Protein AF-A0A7C9AK55-F1 (afdb_monomer)

InterPro domains:
  IPR000504 RNA recognition motif domain [PF00076] (2-51)
  IPR000504 RNA recognition motif domain [PF00076] (86-132)
  IPR000504 RNA recognition motif domain [PS50102] (1-62)
  IPR000504 RNA recognition motif domain [PS50102] (84-132)
  IPR012677 Nucleotide-binding alpha-beta plait domain superfamily [G3DSA:3.30.70.330] (1-58)
  IPR012677 Nucleotide-binding alpha-beta plait domain superfamily [G3DSA:3.30.70.330] (77-132)
  IPR035979 RNA-binding domain superfamily [SSF54928] (2-131)

pLDDT: mean 86.74, std 8.72, range [51.91, 95.81]

Structure (mmCIF, N/CA/C/O backbone):
data_AF-A0A7C9AK55-F1
#
_entry.id   AF-A0A7C9AK55-F1
#
loop_
_atom_site.group_PDB
_atom_site.id
_atom_site.type_symbol
_atom_sit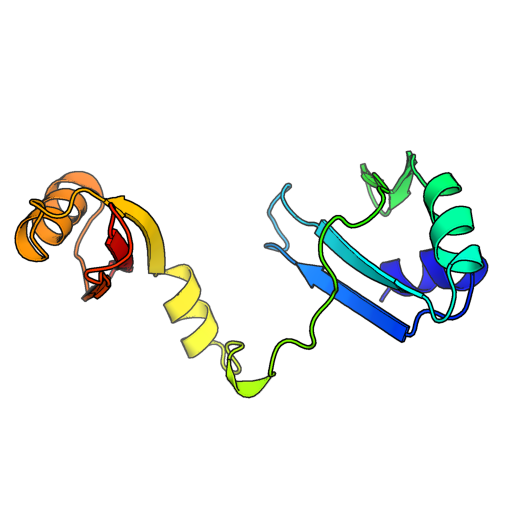e.label_atom_id
_atom_site.label_alt_id
_atom_site.label_comp_id
_atom_site.label_asym_id
_atom_site.label_entity_id
_atom_site.label_seq_id
_atom_site.pdbx_PDB_ins_code
_atom_site.Cartn_x
_atom_site.Cartn_y
_atom_site.Cartn_z
_atom_site.occupancy
_atom_site.B_iso_or_equiv
_atom_site.auth_seq_id
_atom_site.auth_comp_id
_atom_site.auth_asym_id
_atom_site.auth_atom_id
_atom_site.pdbx_PDB_model_num
ATOM 1 N N . GLU A 1 1 ? 17.417 -3.746 -1.098 1.00 51.91 1 GLU A N 1
ATOM 2 C CA . GLU A 1 1 ? 18.716 -3.656 -1.806 1.00 51.91 1 GLU A CA 1
ATOM 3 C C . GLU A 1 1 ? 18.816 -4.537 -3.056 1.00 51.91 1 GLU A C 1
ATOM 5 O O . GLU A 1 1 ? 19.185 -4.013 -4.095 1.00 51.91 1 GLU A O 1
ATOM 10 N N . ARG A 1 2 ? 18.412 -5.821 -3.041 1.00 68.19 2 ARG A N 1
ATOM 11 C CA . ARG A 1 2 ? 18.504 -6.682 -4.248 1.00 68.19 2 ARG A CA 1
ATOM 12 C C . ARG A 1 2 ? 17.637 -6.252 -5.441 1.00 68.19 2 ARG A C 1
ATOM 14 O O . ARG A 1 2 ? 18.016 -6.512 -6.573 1.00 68.19 2 ARG A O 1
ATOM 21 N N . LEU A 1 3 ? 16.491 -5.608 -5.200 1.00 78.88 3 LEU A N 1
ATOM 22 C CA . LEU A 1 3 ? 15.568 -5.239 -6.278 1.00 78.88 3 LEU A CA 1
ATOM 23 C C . LEU A 1 3 ? 16.138 -4.129 -7.175 1.00 78.88 3 LEU A C 1
ATOM 25 O O . LEU A 1 3 ? 16.209 -4.316 -8.378 1.00 78.88 3 LEU A O 1
ATOM 29 N N . ALA A 1 4 ? 16.609 -3.015 -6.606 1.00 79.94 4 ALA A N 1
ATOM 30 C CA . ALA A 1 4 ? 17.209 -1.931 -7.391 1.00 79.94 4 ALA A CA 1
ATOM 31 C C . ALA A 1 4 ? 18.428 -2.410 -8.202 1.00 79.94 4 ALA A C 1
ATOM 33 O O . ALA A 1 4 ? 18.587 -2.029 -9.357 1.00 79.94 4 ALA A O 1
ATOM 34 N N . ALA A 1 5 ? 19.237 -3.309 -7.629 1.00 84.38 5 ALA A N 1
ATOM 35 C CA . ALA A 1 5 ? 20.373 -3.921 -8.317 1.00 84.38 5 ALA A CA 1
ATOM 36 C C . ALA A 1 5 ? 19.966 -4.834 -9.489 1.00 84.38 5 ALA A C 1
ATOM 38 O O . ALA A 1 5 ? 20.712 -4.950 -10.453 1.00 84.38 5 ALA A O 1
ATOM 39 N N . LEU A 1 6 ? 18.791 -5.470 -9.433 1.00 87.12 6 LEU A N 1
ATOM 40 C CA . LEU A 1 6 ? 18.267 -6.245 -10.562 1.00 87.12 6 LEU A CA 1
ATOM 41 C C . LEU A 1 6 ? 17.934 -5.333 -11.756 1.00 87.12 6 LEU A C 1
ATOM 43 O O . LEU A 1 6 ? 18.145 -5.714 -12.902 1.00 87.12 6 LEU A O 1
ATOM 47 N N . PHE A 1 7 ? 17.428 -4.130 -11.481 1.00 90.50 7 PHE A N 1
ATOM 48 C CA . PHE A 1 7 ? 16.960 -3.186 -12.498 1.00 90.50 7 PHE A CA 1
ATOM 49 C C . PHE A 1 7 ? 18.033 -2.208 -12.993 1.00 90.50 7 PHE A C 1
ATOM 51 O O . PHE A 1 7 ? 17.869 -1.635 -14.067 1.00 90.50 7 PHE A O 1
ATOM 58 N N . SER A 1 8 ? 19.146 -2.043 -12.273 1.00 89.06 8 SER A N 1
ATOM 59 C CA . SER A 1 8 ? 20.225 -1.121 -12.661 1.00 89.06 8 SER A CA 1
ATOM 60 C C . SER A 1 8 ? 20.893 -1.480 -13.993 1.00 89.06 8 SER A C 1
ATOM 62 O O . SER A 1 8 ? 21.437 -0.602 -14.657 1.00 89.06 8 SER A O 1
ATOM 64 N N . GLY A 1 9 ? 20.821 -2.746 -14.419 1.00 90.19 9 GLY A N 1
ATOM 65 C CA . GLY A 1 9 ? 21.298 -3.184 -15.735 1.00 90.19 9 GLY A CA 1
ATOM 66 C C . GLY A 1 9 ? 20.430 -2.714 -16.908 1.00 90.19 9 GLY A C 1
ATOM 67 O O . GLY A 1 9 ? 20.885 -2.742 -18.047 1.00 90.19 9 GLY A O 1
ATOM 68 N N . CYS A 1 10 ? 19.195 -2.274 -16.651 1.00 93.25 10 CYS A N 1
ATOM 69 C CA . CYS A 1 10 ? 18.295 -1.753 -17.680 1.00 93.25 10 CYS A CA 1
ATOM 70 C C . CYS A 1 10 ? 18.500 -0.255 -17.935 1.00 93.25 10 CYS A C 1
ATOM 72 O O . CYS A 1 10 ? 18.207 0.215 -19.028 1.00 93.25 10 CYS A O 1
ATOM 74 N N . GLY A 1 11 ? 18.989 0.490 -16.941 1.00 93.00 11 GLY A N 1
ATOM 75 C CA . GLY A 1 11 ? 19.173 1.938 -17.004 1.00 93.00 11 GLY A CA 1
ATOM 76 C C . GLY A 1 11 ? 19.371 2.550 -15.617 1.00 93.00 11 GLY A C 1
ATOM 77 O O . GLY A 1 11 ? 19.335 1.852 -14.601 1.00 93.00 11 GLY A O 1
ATOM 78 N N . GLN A 1 12 ? 19.564 3.871 -15.561 1.00 92.31 12 GLN A N 1
ATOM 79 C CA . GLN A 1 12 ? 19.711 4.584 -14.292 1.00 92.31 12 GLN A CA 1
ATOM 80 C C . GLN A 1 12 ? 18.380 4.598 -13.527 1.00 92.31 12 GLN A C 1
ATOM 82 O O . GLN A 1 12 ? 17.417 5.236 -13.952 1.00 92.31 12 GLN A O 1
ATOM 87 N N . VAL A 1 13 ? 18.342 3.910 -12.385 1.00 91.12 13 VAL A N 1
ATOM 88 C CA . VAL A 1 13 ? 17.204 3.921 -11.456 1.00 91.12 13 VAL A CA 1
ATOM 89 C C . VAL A 1 13 ? 17.278 5.181 -10.591 1.00 91.12 13 VAL A C 1
ATOM 91 O O . VAL A 1 13 ? 18.292 5.404 -9.929 1.00 91.12 13 VAL A O 1
ATOM 94 N N . VAL A 1 14 ? 16.219 5.994 -10.598 1.00 88.94 14 VAL A N 1
ATOM 95 C CA . VAL A 1 14 ? 16.136 7.261 -9.846 1.00 88.94 14 VAL A CA 1
ATOM 96 C C . VAL A 1 14 ? 15.370 7.119 -8.529 1.00 88.94 14 VAL A C 1
ATOM 98 O O . VAL A 1 14 ? 15.769 7.721 -7.536 1.00 88.94 14 VAL A O 1
ATOM 101 N N . ASP A 1 15 ? 14.338 6.272 -8.484 1.00 86.38 15 ASP A N 1
ATOM 102 C CA . ASP A 1 15 ? 13.634 5.885 -7.254 1.00 86.38 15 ASP A CA 1
ATOM 103 C C . ASP A 1 15 ? 13.309 4.382 -7.296 1.00 86.38 15 ASP A C 1
ATOM 105 O O . ASP A 1 15 ? 13.028 3.803 -8.347 1.00 86.38 15 ASP A O 1
ATOM 109 N N . CYS A 1 16 ? 13.358 3.724 -6.141 1.00 87.31 16 CYS A N 1
ATOM 110 C CA . CYS A 1 16 ? 12.956 2.332 -5.983 1.00 87.31 16 CYS A CA 1
ATOM 111 C C . CYS A 1 16 ? 12.272 2.149 -4.628 1.00 87.31 16 CYS A C 1
ATOM 113 O O . CYS A 1 16 ? 12.924 2.020 -3.589 1.00 87.31 16 CYS A O 1
ATOM 115 N N . ARG A 1 17 ? 10.943 2.045 -4.644 1.00 85.12 17 ARG A N 1
ATOM 116 C CA . ARG A 1 17 ? 10.113 1.947 -3.443 1.00 85.12 17 ARG A CA 1
ATOM 117 C C . ARG A 1 17 ? 9.443 0.590 -3.346 1.00 85.12 17 ARG A C 1
ATOM 119 O O . ARG A 1 17 ? 8.628 0.235 -4.190 1.00 85.12 17 ARG A O 1
ATOM 126 N N . ILE A 1 18 ? 9.757 -0.151 -2.290 1.00 85.50 18 ILE A N 1
ATOM 127 C CA . ILE A 1 18 ? 9.079 -1.409 -1.966 1.00 85.50 18 ILE A CA 1
ATOM 128 C C . ILE A 1 18 ? 7.879 -1.090 -1.076 1.00 85.50 18 ILE A C 1
ATOM 130 O O . ILE A 1 18 ? 8.006 -0.392 -0.071 1.00 85.50 18 ILE A O 1
ATOM 134 N N . CYS A 1 19 ? 6.721 -1.614 -1.450 1.00 81.56 19 CYS A N 1
ATOM 135 C CA . CYS A 1 19 ? 5.456 -1.462 -0.753 1.00 81.56 19 CYS A CA 1
ATOM 136 C C . CYS A 1 19 ? 4.917 -2.832 -0.329 1.00 81.56 19 CYS A C 1
ATOM 138 O O . CYS A 1 19 ? 5.209 -3.862 -0.940 1.00 81.56 19 CYS A O 1
ATOM 140 N N . GLY A 1 20 ? 4.083 -2.828 0.705 1.00 77.88 20 GLY A N 1
ATOM 141 C CA . GLY A 1 20 ? 3.482 -4.041 1.246 1.00 77.88 20 GLY A CA 1
ATOM 142 C C . GLY A 1 20 ? 4.335 -4.727 2.316 1.00 77.88 20 GLY A C 1
ATOM 143 O O . GLY A 1 20 ? 5.545 -4.515 2.453 1.00 77.88 20 GLY A O 1
ATOM 144 N N . ASP A 1 21 ? 3.656 -5.547 3.107 1.00 74.56 21 ASP A N 1
ATOM 145 C CA . ASP A 1 21 ? 4.216 -6.229 4.268 1.00 74.56 21 ASP A CA 1
ATOM 146 C C . ASP A 1 21 ? 5.308 -7.263 3.873 1.00 74.56 21 ASP A C 1
ATOM 148 O O . ASP A 1 21 ? 5.210 -7.876 2.806 1.00 74.56 21 ASP A O 1
ATOM 152 N N . PRO A 1 22 ? 6.385 -7.450 4.669 1.00 72.44 22 PRO A N 1
ATOM 153 C CA . PRO A 1 22 ? 7.432 -8.453 4.412 1.00 72.44 22 PRO A CA 1
ATOM 154 C C . PRO A 1 22 ? 7.018 -9.908 4.379 1.00 72.44 22 PRO A C 1
ATOM 156 O O . PRO A 1 22 ? 7.675 -10.704 3.708 1.00 72.44 22 PRO A O 1
ATOM 159 N N . HIS A 1 23 ? 5.942 -10.232 5.065 1.00 73.00 23 HIS A N 1
ATOM 160 C CA . HIS A 1 23 ? 5.379 -11.562 5.179 1.00 73.00 23 HIS A CA 1
ATOM 161 C C . HIS A 1 23 ? 4.167 -11.743 4.255 1.00 73.00 23 HIS A C 1
ATOM 163 O O . HIS A 1 23 ? 3.680 -12.860 4.097 1.00 73.00 23 HIS A O 1
ATOM 169 N N . SER A 1 24 ? 3.697 -10.673 3.602 1.00 74.75 24 SER A N 1
ATOM 170 C CA . SER A 1 24 ? 2.584 -10.731 2.658 1.00 74.75 24 SER A CA 1
ATOM 171 C C . SER A 1 24 ? 3.035 -11.010 1.225 1.00 74.75 24 SER A C 1
ATOM 173 O O . SER A 1 24 ? 3.974 -10.414 0.698 1.00 74.75 24 SER A O 1
ATOM 175 N N . VAL A 1 25 ? 2.267 -11.859 0.542 1.00 71.69 25 VAL A N 1
ATOM 176 C CA . VAL A 1 25 ? 2.378 -12.104 -0.907 1.00 71.69 25 VAL A CA 1
ATOM 177 C C . VAL A 1 25 ? 1.973 -10.893 -1.754 1.00 71.69 25 VAL A C 1
ATOM 179 O O . VAL A 1 25 ? 2.262 -10.849 -2.945 1.00 71.69 25 VAL A O 1
ATOM 182 N N . LEU A 1 26 ? 1.329 -9.890 -1.149 1.00 76.12 26 LEU A N 1
ATOM 183 C CA . LEU A 1 26 ? 0.929 -8.641 -1.801 1.00 76.12 26 LEU A CA 1
ATOM 184 C C . LEU A 1 26 ? 2.054 -7.599 -1.811 1.00 76.12 26 LEU A C 1
ATOM 186 O O . LEU A 1 26 ? 1.789 -6.406 -1.937 1.00 76.12 26 LEU A O 1
ATOM 190 N N . ARG A 1 27 ? 3.311 -8.018 -1.654 1.00 85.31 27 ARG A N 1
ATOM 191 C CA . ARG A 1 27 ? 4.464 -7.133 -1.776 1.00 85.31 27 ARG A CA 1
ATOM 192 C C . ARG A 1 27 ? 4.663 -6.739 -3.238 1.00 85.31 27 ARG A C 1
ATOM 194 O O . ARG A 1 27 ? 4.761 -7.585 -4.122 1.00 85.31 27 ARG A O 1
ATOM 201 N N . PHE A 1 28 ? 4.761 -5.443 -3.486 1.00 87.88 28 PHE A N 1
ATOM 202 C CA . PHE A 1 28 ? 5.035 -4.888 -4.808 1.00 87.88 28 PHE A CA 1
ATOM 203 C C . PHE A 1 28 ? 6.079 -3.789 -4.692 1.00 87.88 28 PHE A C 1
ATOM 205 O O . PHE A 1 28 ? 6.454 -3.373 -3.597 1.00 87.88 28 PHE A O 1
ATOM 212 N N . ALA A 1 29 ? 6.586 -3.331 -5.825 1.00 89.25 29 ALA A N 1
ATOM 213 C CA . ALA A 1 2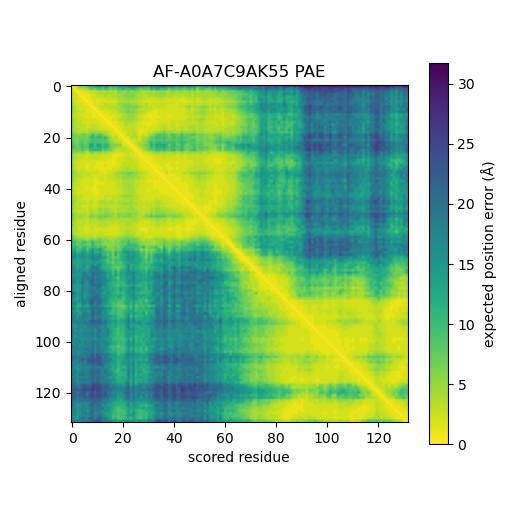9 ? 7.534 -2.243 -5.840 1.00 89.25 29 ALA A CA 1
ATOM 214 C C . ALA A 1 29 ? 7.321 -1.354 -7.052 1.00 89.25 29 ALA A C 1
ATOM 216 O O . ALA A 1 29 ? 6.817 -1.772 -8.093 1.00 89.25 29 ALA A O 1
ATOM 217 N N . PHE A 1 30 ? 7.751 -0.125 -6.867 1.00 91.06 30 PHE A N 1
ATOM 218 C CA . PHE A 1 30 ? 7.756 0.945 -7.829 1.00 91.06 30 PHE A CA 1
ATOM 219 C C . PHE A 1 30 ? 9.214 1.249 -8.160 1.00 91.06 30 PHE A C 1
ATOM 221 O O . PHE A 1 30 ? 9.994 1.518 -7.250 1.00 91.06 30 PHE A O 1
ATOM 228 N N . VAL A 1 31 ? 9.583 1.161 -9.437 1.00 90.94 31 VAL A N 1
ATOM 229 C CA . VAL A 1 31 ? 10.936 1.461 -9.919 1.00 90.94 31 VAL A CA 1
ATOM 230 C C . VAL A 1 31 ? 10.817 2.562 -10.959 1.00 90.94 31 VAL A C 1
ATOM 232 O O . VAL A 1 31 ? 10.150 2.381 -11.977 1.00 90.94 31 VAL A O 1
ATOM 235 N N . GLU A 1 32 ? 11.426 3.705 -10.675 1.00 90.69 32 GLU A N 1
ATOM 236 C CA . GLU A 1 32 ? 11.492 4.846 -11.575 1.00 90.69 32 GLU A CA 1
ATOM 237 C C . GLU A 1 32 ? 12.858 4.868 -12.260 1.00 90.69 32 GLU A C 1
ATOM 239 O O . GLU A 1 32 ? 13.896 4.739 -11.607 1.00 90.69 32 GLU A O 1
ATOM 244 N N . PHE A 1 33 ? 12.853 5.030 -13.580 1.00 92.62 33 PHE A N 1
ATOM 245 C CA . PHE A 1 33 ? 14.058 5.183 -14.389 1.00 92.62 33 PHE A CA 1
ATOM 246 C C . PHE A 1 33 ? 14.213 6.637 -14.827 1.00 92.62 33 PHE A C 1
ATOM 248 O O . PHE A 1 33 ? 13.222 7.345 -14.988 1.00 92.62 33 PHE A O 1
ATOM 255 N N . ALA A 1 34 ? 15.456 7.061 -15.063 1.00 92.19 34 ALA A N 1
ATOM 256 C CA . ALA A 1 34 ? 15.756 8.389 -15.596 1.00 92.19 34 ALA A CA 1
ATOM 257 C C . ALA A 1 34 ? 15.158 8.615 -16.999 1.00 92.19 34 ALA A C 1
ATOM 259 O O . ALA A 1 34 ? 14.869 9.752 -17.369 1.00 92.19 34 ALA A O 1
ATOM 260 N N . ASP A 1 35 ? 14.964 7.540 -17.770 1.00 92.25 35 ASP A N 1
ATOM 261 C CA . ASP A 1 35 ? 14.405 7.578 -19.117 1.00 92.25 35 ASP A CA 1
ATOM 262 C C . ASP A 1 35 ? 13.454 6.399 -19.405 1.00 92.25 35 ASP A C 1
ATOM 264 O O . ASP A 1 35 ? 13.421 5.375 -18.714 1.00 92.25 35 ASP A O 1
ATOM 268 N N . GLU A 1 36 ? 12.656 6.553 -20.466 1.00 92.94 36 GLU A N 1
ATOM 269 C CA . GLU A 1 36 ? 11.705 5.536 -20.928 1.00 92.94 36 GLU A CA 1
ATOM 270 C C . GLU A 1 36 ? 12.406 4.261 -21.427 1.00 92.94 36 GLU A C 1
ATOM 272 O O . GLU A 1 36 ? 11.841 3.166 -21.353 1.00 92.94 36 GLU A O 1
ATOM 277 N N . HIS A 1 37 ? 13.636 4.376 -21.940 1.00 95.00 37 HIS A N 1
ATOM 278 C CA . HIS A 1 37 ? 14.362 3.241 -22.500 1.00 95.00 37 HIS A CA 1
ATOM 279 C C . HIS A 1 37 ? 14.660 2.204 -21.414 1.00 95.00 37 HIS A C 1
ATOM 281 O O . HIS A 1 37 ? 14.359 1.021 -21.601 1.00 95.00 37 HIS A O 1
ATOM 287 N N . GLY A 1 38 ? 15.142 2.650 -20.250 1.00 93.94 38 GLY A N 1
ATOM 288 C CA . GLY A 1 38 ? 15.372 1.788 -19.096 1.00 93.94 38 GLY A CA 1
ATOM 289 C C . GLY A 1 38 ? 14.090 1.145 -18.572 1.00 93.94 38 GLY A C 1
ATOM 290 O O . GLY A 1 38 ? 14.057 -0.065 -18.334 1.00 93.94 38 GLY A O 1
ATOM 291 N N . ALA A 1 39 ? 12.997 1.912 -18.504 1.00 93.44 39 ALA A N 1
ATOM 292 C CA . ALA A 1 39 ? 11.693 1.388 -18.100 1.00 93.44 39 ALA A CA 1
ATOM 293 C C . ALA A 1 39 ? 11.175 0.298 -19.056 1.00 93.44 39 ALA A C 1
ATOM 295 O O . ALA A 1 39 ? 10.634 -0.717 -18.613 1.00 93.44 39 ALA A O 1
ATOM 296 N N . ARG A 1 40 ? 11.365 0.468 -20.370 1.00 95.31 40 ARG A N 1
ATOM 297 C CA . ARG A 1 40 ? 10.952 -0.521 -21.374 1.00 95.31 40 ARG A CA 1
ATOM 298 C C . ARG A 1 40 ? 11.841 -1.762 -21.363 1.00 95.31 40 ARG A C 1
ATOM 300 O O . ARG A 1 40 ? 11.318 -2.871 -21.455 1.00 95.31 40 ARG A O 1
ATOM 307 N N . ALA A 1 41 ? 13.152 -1.599 -21.198 1.00 95.69 41 ALA A N 1
ATOM 308 C CA . ALA A 1 41 ? 14.081 -2.718 -21.058 1.00 95.69 41 ALA A CA 1
ATOM 309 C C . ALA A 1 41 ? 13.757 -3.576 -19.821 1.00 95.69 41 ALA A C 1
ATOM 311 O O . ALA 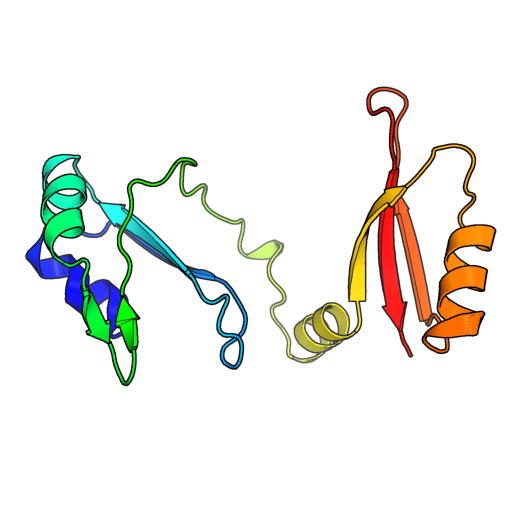A 1 41 ? 13.773 -4.805 -19.908 1.00 95.69 41 ALA A O 1
ATOM 312 N N . ALA A 1 42 ? 13.375 -2.939 -18.709 1.00 95.50 42 ALA A N 1
ATOM 313 C CA . ALA A 1 42 ? 13.009 -3.602 -17.459 1.00 95.50 42 ALA A CA 1
ATOM 314 C C . ALA A 1 42 ? 11.815 -4.562 -17.580 1.00 95.50 42 ALA A C 1
ATOM 316 O O . ALA A 1 42 ? 11.750 -5.543 -16.838 1.00 95.50 42 ALA A O 1
ATOM 317 N N . LEU A 1 43 ? 10.895 -4.340 -18.527 1.00 95.50 43 LEU A N 1
ATOM 318 C CA . LEU A 1 43 ? 9.760 -5.245 -18.760 1.00 95.50 43 LEU A CA 1
ATOM 319 C C . LEU A 1 43 ? 10.214 -6.663 -19.138 1.00 95.50 43 LEU A C 1
ATOM 321 O O . LEU A 1 43 ? 9.540 -7.633 -18.794 1.00 95.50 43 LEU A O 1
ATOM 325 N N . ASN A 1 44 ? 11.384 -6.797 -19.772 1.00 95.00 44 ASN A N 1
ATOM 326 C CA . ASN A 1 44 ? 11.953 -8.094 -20.145 1.00 95.00 44 ASN A CA 1
ATOM 327 C C . ASN A 1 44 ? 12.481 -8.894 -18.944 1.00 95.00 44 ASN A C 1
ATOM 329 O O . ASN A 1 44 ? 12.754 -10.081 -19.081 1.00 95.00 44 ASN A O 1
ATOM 333 N N . LEU A 1 45 ? 12.611 -8.272 -17.766 1.00 93.06 45 LEU A N 1
ATOM 334 C CA . LEU A 1 45 ? 12.996 -8.963 -16.532 1.00 93.06 45 LEU A CA 1
ATOM 335 C C . LEU A 1 45 ? 11.816 -9.685 -15.863 1.00 93.06 45 LEU A C 1
ATOM 337 O O . LEU A 1 45 ? 12.010 -10.372 -14.855 1.00 93.06 45 LEU A O 1
ATOM 341 N N . GLY A 1 46 ? 10.600 -9.560 -16.407 1.00 93.19 46 GLY A N 1
ATOM 342 C CA . GLY A 1 46 ? 9.449 -10.345 -15.973 1.00 93.19 46 G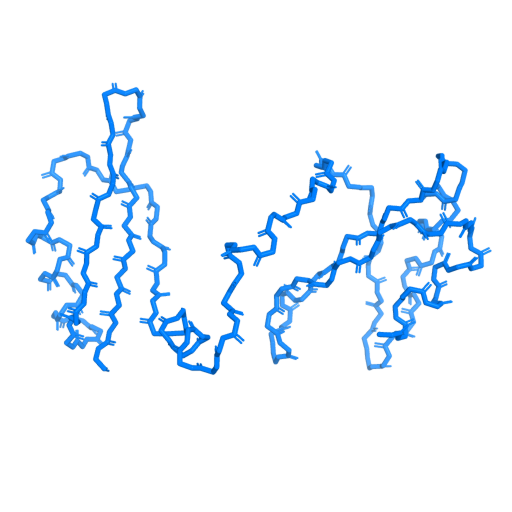LY A CA 1
ATOM 343 C C . GLY A 1 46 ? 9.746 -11.847 -16.000 1.00 93.19 46 GLY A C 1
ATOM 344 O O . GLY A 1 46 ? 10.268 -12.374 -16.974 1.00 93.19 46 GLY A O 1
ATOM 345 N N . GLY A 1 47 ? 9.424 -12.540 -14.909 1.00 91.94 47 GLY A N 1
ATOM 346 C CA . GLY A 1 47 ? 9.714 -13.962 -14.724 1.00 91.94 47 GLY A CA 1
ATOM 347 C C . GLY A 1 47 ? 11.061 -14.256 -14.057 1.00 91.94 47 GLY A C 1
ATOM 348 O O . GLY A 1 47 ? 11.288 -15.395 -13.656 1.00 91.94 47 GLY A O 1
ATOM 349 N N . THR A 1 48 ? 11.936 -13.260 -13.871 1.00 91.50 48 THR A N 1
ATOM 350 C CA . THR A 1 48 ? 13.224 -13.465 -13.189 1.00 91.50 48 THR A CA 1
ATOM 351 C C . THR A 1 48 ? 13.010 -13.888 -11.738 1.00 91.50 48 THR A C 1
ATOM 353 O O . THR A 1 48 ? 12.249 -13.260 -11.002 1.00 91.50 48 THR A O 1
ATOM 356 N N . MET A 1 49 ? 13.701 -14.941 -11.301 1.00 88.44 49 MET A N 1
ATOM 357 C CA . MET A 1 49 ? 13.616 -15.424 -9.923 1.00 88.44 49 MET A CA 1
ATOM 358 C C . MET A 1 49 ? 14.267 -14.432 -8.959 1.00 88.44 49 MET A C 1
ATOM 360 O O . MET A 1 49 ? 15.470 -14.179 -9.028 1.00 88.44 49 MET A O 1
ATOM 364 N N . LEU A 1 50 ? 13.478 -13.900 -8.023 1.00 84.88 50 LEU A N 1
ATOM 365 C CA . LEU A 1 50 ? 13.963 -13.050 -6.943 1.00 84.88 50 LEU A CA 1
ATOM 366 C C . LEU A 1 50 ? 13.701 -13.742 -5.602 1.00 84.88 50 LEU A C 1
ATOM 368 O O . LEU A 1 50 ? 12.619 -13.656 -5.024 1.00 84.88 50 LEU A O 1
ATOM 372 N N . GLY A 1 51 ? 14.710 -14.459 -5.106 1.00 84.69 51 GLY A N 1
ATOM 373 C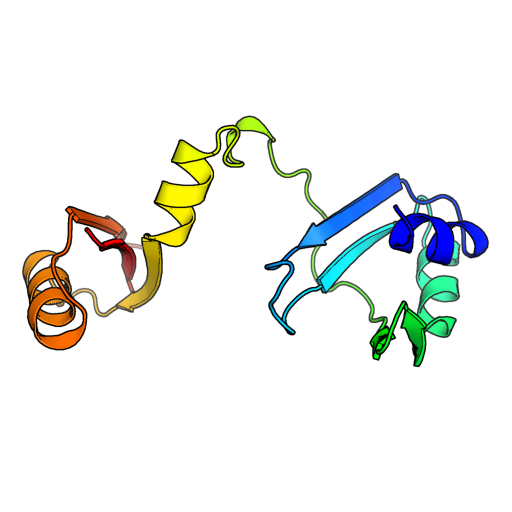 CA . GLY A 1 51 ? 14.518 -15.393 -3.997 1.00 84.69 51 GLY A CA 1
ATOM 374 C C . GLY A 1 51 ? 13.788 -16.644 -4.486 1.00 84.69 51 GLY A C 1
ATOM 375 O O . GLY A 1 51 ? 14.262 -17.297 -5.410 1.00 84.69 51 GLY A O 1
ATOM 376 N N . TYR A 1 52 ? 12.645 -16.969 -3.880 1.00 85.50 52 TYR A N 1
ATOM 377 C CA . TYR A 1 52 ? 11.886 -18.192 -4.183 1.00 85.50 52 TYR A CA 1
ATOM 378 C C . TYR A 1 52 ? 10.763 -18.007 -5.212 1.00 85.50 52 TYR A C 1
ATOM 380 O O . TYR A 1 52 ? 10.173 -18.995 -5.636 1.00 85.50 52 TYR A O 1
ATOM 388 N N . TYR A 1 53 ? 10.466 -16.769 -5.619 1.00 86.31 53 TYR A N 1
ATOM 389 C CA . TYR A 1 53 ? 9.347 -16.466 -6.512 1.00 86.31 53 TYR A CA 1
ATOM 390 C C . TYR A 1 53 ? 9.798 -15.629 -7.720 1.00 86.31 53 TYR A C 1
ATOM 392 O O . TYR A 1 53 ? 10.675 -14.770 -7.574 1.00 86.31 53 TYR A O 1
ATOM 400 N N . PRO A 1 54 ? 9.209 -15.848 -8.911 1.00 90.19 54 PRO A N 1
ATOM 401 C CA . PRO A 1 54 ? 9.476 -15.023 -10.081 1.00 90.19 54 PRO A CA 1
ATOM 402 C C . PRO A 1 54 ? 8.840 -13.637 -9.928 1.00 90.19 54 PRO A C 1
ATOM 404 O O . PRO A 1 54 ? 7.690 -13.507 -9.504 1.00 90.19 54 PRO A O 1
ATOM 407 N N . VAL A 1 55 ? 9.569 -12.585 -10.303 1.00 90.88 55 VAL A N 1
ATOM 408 C CA . VAL A 1 55 ? 9.052 -11.213 -10.272 1.00 90.88 55 VAL A CA 1
ATOM 409 C C . VAL A 1 55 ? 8.157 -10.946 -11.480 1.00 90.88 55 VAL A C 1
ATOM 411 O O . VAL A 1 55 ? 8.517 -11.234 -12.619 1.00 90.88 55 VAL A O 1
ATOM 414 N N . ARG A 1 56 ? 6.985 -10.349 -11.255 1.00 92.75 56 ARG A N 1
ATOM 415 C CA . ARG A 1 56 ? 6.147 -9.820 -12.336 1.00 92.75 56 ARG A CA 1
ATOM 416 C C . ARG A 1 56 ? 6.462 -8.342 -12.534 1.00 92.75 56 ARG A C 1
ATOM 418 O O . ARG A 1 56 ? 6.285 -7.559 -11.606 1.00 92.75 56 ARG A O 1
ATOM 425 N N . VAL A 1 57 ? 6.875 -7.964 -13.741 1.00 94.88 57 VAL A N 1
ATOM 426 C CA . VAL A 1 57 ? 7.178 -6.571 -14.099 1.00 94.88 57 VAL A CA 1
ATOM 427 C C . VAL A 1 57 ? 6.118 -6.072 -15.075 1.00 94.88 57 VAL A C 1
ATOM 429 O O . VAL A 1 57 ? 5.818 -6.741 -16.060 1.00 94.88 57 VAL A O 1
ATOM 432 N N . LEU A 1 58 ? 5.509 -4.927 -14.774 1.00 94.56 58 LEU A N 1
ATOM 433 C CA . LEU A 1 58 ? 4.454 -4.310 -15.579 1.00 94.56 58 LEU A CA 1
ATOM 434 C C . LEU A 1 58 ? 4.692 -2.799 -15.671 1.00 94.56 58 LEU A C 1
ATOM 436 O O . LEU A 1 58 ? 5.266 -2.231 -14.738 1.00 94.56 58 LEU A O 1
ATOM 440 N N . PRO A 1 59 ? 4.204 -2.128 -16.730 1.00 92.88 59 PRO A N 1
ATOM 441 C CA . PRO A 1 59 ? 4.187 -0.672 -16.774 1.00 92.88 59 PRO A CA 1
ATOM 442 C C . PRO A 1 59 ? 3.390 -0.103 -15.595 1.00 92.88 59 PRO A C 1
ATOM 444 O O . PRO A 1 59 ? 2.276 -0.562 -15.310 1.00 92.88 59 PRO A O 1
ATOM 447 N N . SER A 1 60 ? 3.941 0.907 -14.919 1.00 90.00 60 SER A N 1
ATOM 448 C CA . SER A 1 60 ? 3.210 1.600 -13.857 1.00 90.00 60 SER A CA 1
ATOM 449 C C . SER A 1 60 ? 2.073 2.433 -14.449 1.00 90.00 60 SER A C 1
ATOM 451 O O . SER A 1 60 ? 2.250 3.122 -15.450 1.00 90.00 60 SER A O 1
ATOM 453 N N . LYS A 1 61 ? 0.900 2.393 -13.811 1.00 85.31 61 LYS A N 1
ATOM 454 C CA . LYS A 1 61 ? -0.261 3.230 -14.172 1.00 85.31 61 LYS A CA 1
ATOM 455 C C . LYS A 1 61 ? -0.317 4.542 -13.388 1.00 85.31 61 LYS A C 1
ATOM 457 O O . LYS A 1 61 ? -1.172 5.379 -13.653 1.00 85.31 61 LYS A O 1
ATOM 462 N N . THR A 1 62 ? 0.563 4.701 -12.406 1.00 76.50 62 THR A N 1
ATOM 463 C CA . THR A 1 62 ? 0.623 5.852 -11.505 1.00 76.50 62 THR A CA 1
ATOM 464 C C . THR A 1 62 ? 2.063 6.334 -11.409 1.00 76.50 62 THR A C 1
ATOM 466 O O . THR A 1 62 ? 2.976 5.518 -11.256 1.00 76.50 62 THR A O 1
ATOM 469 N N . ALA A 1 63 ? 2.272 7.648 -11.474 1.00 74.12 63 ALA A N 1
ATOM 470 C CA . ALA A 1 63 ? 3.578 8.229 -11.189 1.00 74.12 63 ALA A CA 1
ATOM 471 C C . ALA A 1 63 ? 3.992 7.905 -9.747 1.00 74.12 63 ALA A C 1
ATOM 473 O O . ALA A 1 63 ? 3.157 7.884 -8.836 1.00 74.12 63 ALA A O 1
ATOM 474 N N . ILE A 1 64 ? 5.282 7.663 -9.542 1.00 73.94 64 ILE A N 1
ATOM 475 C CA . ILE A 1 64 ? 5.847 7.433 -8.216 1.00 73.94 64 ILE A CA 1
ATOM 476 C C . ILE A 1 64 ? 6.051 8.810 -7.598 1.00 73.94 64 ILE A C 1
ATOM 478 O O . ILE A 1 64 ? 7.121 9.397 -7.654 1.00 73.94 64 ILE A O 1
ATOM 482 N N . LEU A 1 65 ? 4.979 9.380 -7.050 1.00 70.88 65 LEU A N 1
ATOM 483 C CA . LEU A 1 65 ? 5.106 10.641 -6.334 1.00 70.88 65 LEU A CA 1
ATOM 484 C C . LEU A 1 65 ? 5.984 10.419 -5.090 1.00 70.88 65 LEU A C 1
ATOM 486 O O . LEU A 1 65 ? 5.843 9.381 -4.419 1.00 70.88 65 LEU A O 1
ATOM 490 N N . PRO A 1 66 ? 6.885 11.361 -4.754 1.00 62.91 66 PRO A N 1
ATOM 491 C CA . PRO A 1 66 ? 7.617 11.314 -3.499 1.00 62.91 66 PRO A CA 1
ATOM 492 C C . PRO A 1 66 ? 6.605 11.227 -2.358 1.00 62.91 66 PRO A C 1
ATOM 494 O O . PRO A 1 66 ? 5.759 12.108 -2.194 1.00 62.91 66 PRO A O 1
ATOM 497 N N . VAL A 1 67 ? 6.651 10.145 -1.581 1.00 64.19 67 VAL A N 1
ATOM 498 C CA . VAL A 1 67 ? 5.903 10.118 -0.324 1.00 64.19 67 VAL A CA 1
ATOM 499 C C . VAL A 1 67 ? 6.652 11.040 0.615 1.00 64.19 67 VAL A C 1
ATOM 501 O O . VAL A 1 67 ? 7.848 10.850 0.830 1.00 64.19 67 VAL A O 1
ATOM 504 N N . ASN A 1 68 ? 5.967 12.048 1.155 1.00 64.88 68 ASN A N 1
ATOM 505 C CA . ASN A 1 68 ? 6.567 12.887 2.178 1.00 64.88 68 ASN A CA 1
ATOM 506 C C . ASN A 1 68 ? 6.938 11.982 3.370 1.00 64.88 68 ASN A C 1
ATOM 508 O O . ASN A 1 68 ? 6.032 11.396 3.975 1.00 64.88 68 ASN A O 1
ATOM 512 N N . PRO A 1 69 ? 8.235 11.844 3.712 1.00 67.06 69 PRO A N 1
ATOM 513 C CA . PRO A 1 69 ? 8.683 10.927 4.756 1.00 67.06 69 PRO A CA 1
ATOM 514 C C . PRO A 1 69 ? 8.056 11.233 6.114 1.00 67.06 69 PRO A C 1
ATOM 516 O O . PRO A 1 69 ? 7.989 10.360 6.973 1.00 67.06 69 PRO A O 1
ATOM 519 N N . THR A 1 70 ? 7.565 12.460 6.315 1.00 72.69 70 THR A N 1
ATOM 520 C CA . THR A 1 70 ? 6.894 12.844 7.555 1.00 72.69 70 THR A CA 1
ATOM 521 C C . THR A 1 70 ? 5.572 12.117 7.790 1.00 72.69 70 THR A C 1
ATOM 523 O O . THR A 1 70 ? 5.158 12.062 8.946 1.00 72.69 70 THR A O 1
ATOM 526 N N . PHE A 1 71 ? 4.944 11.567 6.742 1.00 67.38 71 PHE A N 1
ATOM 527 C CA . PHE A 1 71 ? 3.696 10.798 6.814 1.00 67.38 71 PHE A CA 1
ATOM 528 C C . PHE A 1 71 ? 3.906 9.288 6.967 1.00 67.38 71 PHE A C 1
ATOM 530 O O . PHE A 1 71 ? 2.930 8.558 7.129 1.00 67.38 71 PHE A O 1
ATOM 537 N N . LEU A 1 72 ? 5.148 8.804 6.889 1.00 73.62 72 LEU A N 1
ATOM 538 C CA . LEU A 1 72 ? 5.454 7.408 7.175 1.00 73.62 72 LEU A CA 1
ATOM 539 C C . LEU A 1 72 ? 5.671 7.228 8.684 1.00 73.62 72 LEU A C 1
ATOM 541 O O . LEU A 1 72 ? 6.271 8.108 9.306 1.00 73.62 72 LEU A O 1
ATOM 545 N N . PRO A 1 73 ? 5.230 6.101 9.270 1.00 74.00 73 PRO A N 1
ATOM 546 C CA . PRO A 1 73 ? 5.523 5.786 10.662 1.00 74.00 73 PRO A CA 1
ATOM 547 C C . PRO A 1 73 ? 7.041 5.652 10.855 1.00 74.00 73 PRO A C 1
ATOM 549 O O . PRO A 1 73 ? 7.705 4.893 10.143 1.00 74.00 73 PRO A O 1
ATOM 552 N N . ARG A 1 74 ? 7.593 6.427 11.790 1.00 77.75 74 ARG A N 1
ATOM 553 C CA . ARG A 1 74 ? 9.029 6.578 12.065 1.00 77.75 74 ARG A CA 1
ATOM 554 C C . ARG A 1 74 ? 9.488 5.775 13.278 1.00 77.75 74 ARG A C 1
ATOM 556 O O . ARG A 1 74 ? 10.665 5.428 13.334 1.00 77.75 74 ARG A O 1
ATOM 563 N N . SER A 1 75 ? 8.600 5.487 14.230 1.00 80.38 75 SER A N 1
ATOM 564 C CA . SER A 1 75 ? 8.892 4.664 15.415 1.00 80.38 75 SER A CA 1
ATOM 565 C C . SER A 1 75 ? 8.216 3.292 15.353 1.00 80.38 75 SER A C 1
ATOM 567 O O . SER A 1 75 ? 7.272 3.088 14.587 1.00 80.38 75 SER A O 1
ATOM 569 N N . GLU A 1 76 ? 8.689 2.340 16.165 1.00 78.31 76 GLU A N 1
ATOM 570 C CA . GLU A 1 76 ? 8.006 1.050 16.330 1.00 78.31 76 GLU A CA 1
ATOM 571 C C . GLU A 1 76 ? 6.577 1.238 16.840 1.00 78.31 76 GLU A C 1
ATOM 573 O O . GLU A 1 76 ? 5.673 0.642 16.265 1.00 78.31 76 GLU A O 1
ATOM 578 N N . ASP A 1 77 ? 6.359 2.154 17.787 1.00 79.38 77 ASP A N 1
ATOM 579 C CA . ASP A 1 77 ? 5.022 2.489 18.290 1.00 79.38 77 ASP A CA 1
ATOM 580 C C . ASP A 1 77 ? 4.091 2.981 17.170 1.00 79.38 77 ASP A C 1
ATOM 582 O O . ASP A 1 77 ? 2.937 2.569 17.086 1.00 79.38 77 ASP A O 1
ATOM 586 N N . GLU A 1 78 ? 4.576 3.838 16.260 1.00 77.62 78 GLU A N 1
ATOM 587 C CA . GLU A 1 78 ? 3.783 4.303 15.113 1.00 77.62 78 GLU A CA 1
ATOM 588 C C . GLU A 1 78 ? 3.478 3.171 14.127 1.00 77.62 78 GLU A C 1
ATOM 590 O O . GLU A 1 78 ? 2.378 3.108 13.573 1.00 77.62 78 GLU A O 1
ATOM 595 N N . ARG A 1 79 ? 4.423 2.245 13.925 1.00 78.44 79 ARG A N 1
ATOM 596 C CA . ARG A 1 79 ? 4.195 1.054 13.093 1.00 78.44 79 ARG A CA 1
ATOM 597 C C . ARG A 1 79 ? 3.189 0.112 13.742 1.00 78.44 79 ARG A C 1
ATOM 599 O O . ARG A 1 79 ? 2.359 -0.449 13.032 1.00 78.44 79 ARG A O 1
ATOM 606 N N 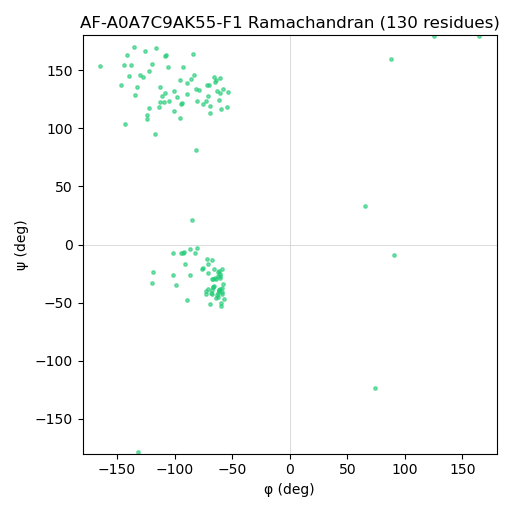. GLU A 1 80 ? 3.244 -0.045 15.058 1.00 81.44 80 GLU A N 1
ATOM 607 C CA . GLU A 1 80 ? 2.323 -0.881 15.816 1.00 81.44 80 GLU A CA 1
ATOM 608 C C . GLU A 1 80 ? 0.907 -0.288 15.823 1.00 81.44 80 GLU A C 1
ATOM 610 O O . GLU A 1 80 ? -0.053 -1.006 15.550 1.00 81.44 80 GLU A O 1
ATOM 615 N N . MET A 1 81 ? 0.773 1.034 15.994 1.00 77.56 81 MET A N 1
ATOM 616 C CA . MET A 1 81 ? -0.501 1.747 15.815 1.00 77.56 81 MET A CA 1
ATOM 617 C C . MET A 1 81 ? -1.081 1.519 14.413 1.00 77.56 81 MET A C 1
ATOM 619 O O . MET A 1 81 ? -2.257 1.177 14.265 1.00 77.56 81 MET A O 1
ATOM 623 N N . CYS A 1 82 ? -0.260 1.644 13.362 1.00 77.81 82 CYS A N 1
ATOM 624 C CA . CYS A 1 82 ? -0.696 1.332 12.000 1.00 77.81 82 CYS A CA 1
ATOM 625 C C . CYS A 1 82 ? -1.112 -0.138 11.840 1.00 77.81 82 CYS A C 1
ATOM 627 O O . CYS A 1 82 ? -2.090 -0.406 11.149 1.00 77.81 82 CYS A O 1
ATOM 629 N N . ALA A 1 83 ? -0.404 -1.079 12.467 1.00 82.50 83 ALA A N 1
ATOM 630 C CA . ALA A 1 83 ? -0.715 -2.506 12.388 1.00 82.50 83 ALA A CA 1
ATOM 631 C C . ALA A 1 83 ? -2.038 -2.870 13.084 1.00 82.50 83 ALA A C 1
ATOM 633 O O . ALA A 1 83 ? -2.719 -3.795 12.646 1.00 82.50 83 ALA A O 1
ATOM 634 N N . ARG A 1 84 ? -2.425 -2.124 14.127 1.00 87.94 84 ARG A N 1
ATOM 635 C CA . ARG A 1 84 ? -3.712 -2.283 14.824 1.00 87.94 84 ARG A CA 1
ATOM 636 C C . ARG A 1 84 ? -4.859 -1.495 14.183 1.00 87.94 84 ARG A C 1
ATOM 638 O O . ARG A 1 84 ? -5.997 -1.621 14.628 1.00 87.94 84 ARG A O 1
ATOM 645 N N . THR A 1 85 ? -4.588 -0.708 13.138 1.00 90.19 85 THR A N 1
ATOM 646 C CA . THR A 1 85 ? -5.586 0.132 12.462 1.00 90.19 85 THR A CA 1
ATOM 647 C C . THR A 1 85 ? -6.007 -0.445 11.113 1.00 90.19 85 THR A C 1
ATOM 649 O O . THR A 1 85 ? -5.193 -0.597 10.205 1.00 90.19 85 THR A O 1
ATOM 652 N N . VAL A 1 86 ? -7.306 -0.675 10.921 1.00 91.06 86 VAL A N 1
ATOM 653 C CA . VAL A 1 86 ? -7.887 -1.038 9.622 1.00 91.06 86 VAL A CA 1
ATOM 654 C C . VAL A 1 86 ? -8.436 0.187 8.890 1.00 91.06 86 VAL A C 1
ATOM 656 O O . VAL A 1 86 ? -9.029 1.086 9.491 1.00 91.06 86 VAL A O 1
ATOM 659 N N . TYR A 1 87 ? -8.243 0.213 7.570 1.00 90.88 87 TYR A N 1
ATOM 660 C CA . TYR A 1 87 ? -8.803 1.215 6.663 1.00 90.88 87 TYR A CA 1
ATOM 661 C C . TYR A 1 87 ? -10.033 0.646 5.953 1.00 90.88 87 TYR A C 1
ATOM 663 O O . TYR A 1 87 ? -9.934 -0.294 5.165 1.00 90.88 87 TYR A O 1
ATOM 671 N N . CYS A 1 88 ? -11.193 1.230 6.223 1.00 91.56 88 CYS A N 1
ATOM 672 C CA . CYS A 1 88 ? -12.468 0.830 5.647 1.00 91.56 88 CYS A CA 1
ATOM 673 C C . CYS A 1 88 ? -12.935 1.887 4.648 1.00 91.56 88 CYS A C 1
ATOM 675 O O . CYS A 1 88 ? -12.976 3.075 4.964 1.00 91.56 88 CYS A O 1
ATOM 677 N N . THR A 1 89 ? -13.325 1.467 3.449 1.00 92.06 89 THR A N 1
ATOM 678 C CA . THR A 1 89 ? -13.853 2.355 2.406 1.00 92.06 89 THR A CA 1
ATOM 679 C C . THR A 1 89 ? -15.301 2.031 2.083 1.00 92.06 89 THR A C 1
ATOM 681 O O . THR A 1 89 ? -15.828 0.999 2.493 1.00 92.06 89 THR A O 1
ATOM 684 N N . ASN A 1 90 ? -15.937 2.917 1.313 1.00 91.50 90 ASN A N 1
ATOM 685 C CA . ASN A 1 90 ? -17.254 2.679 0.732 1.00 91.50 90 ASN A CA 1
ATOM 686 C C . ASN A 1 90 ? -18.389 2.547 1.773 1.00 91.50 90 ASN A C 1
ATOM 688 O O . ASN A 1 90 ? -19.346 1.805 1.569 1.00 91.50 90 ASN A O 1
ATOM 692 N N . ILE A 1 91 ? -18.285 3.277 2.889 1.00 92.56 91 ILE A N 1
ATOM 693 C CA . ILE A 1 91 ? -19.289 3.295 3.963 1.00 92.56 91 ILE A CA 1
ATOM 694 C C . ILE A 1 91 ? -20.431 4.250 3.582 1.00 92.56 91 ILE A C 1
ATOM 696 O O . ILE A 1 91 ? -20.182 5.378 3.152 1.00 92.56 91 ILE A O 1
ATOM 700 N N . ASP A 1 92 ? -21.687 3.833 3.747 1.00 92.56 92 ASP A N 1
ATOM 701 C CA . ASP A 1 92 ? -22.855 4.673 3.448 1.00 92.56 92 ASP A CA 1
ATOM 702 C C . ASP A 1 92 ? -22.913 5.912 4.370 1.00 92.56 92 ASP A C 1
ATOM 704 O O . ASP A 1 92 ? -22.604 5.845 5.561 1.00 92.56 92 ASP A O 1
ATOM 708 N N . LYS A 1 93 ? -23.325 7.072 3.838 1.00 91.50 93 LYS A N 1
ATOM 709 C CA . LYS A 1 93 ? -23.439 8.330 4.604 1.00 91.50 93 LYS A CA 1
ATOM 710 C C . LYS A 1 93 ? -24.434 8.269 5.762 1.00 91.50 93 LYS A C 1
ATOM 712 O O . LYS A 1 93 ? -24.344 9.088 6.677 1.00 91.50 93 LYS A O 1
ATOM 717 N N . LYS A 1 94 ? -25.393 7.350 5.717 1.00 90.94 94 LYS A N 1
ATOM 718 C CA . LYS A 1 94 ? -26.367 7.133 6.787 1.00 90.94 94 LYS A CA 1
ATOM 719 C C . LYS A 1 94 ? -25.760 6.392 7.974 1.00 90.94 94 LYS A C 1
ATOM 721 O O . LYS A 1 94 ? -26.291 6.511 9.069 1.00 90.94 94 LYS A O 1
ATOM 726 N N . VAL A 1 95 ? -24.651 5.678 7.773 1.00 92.62 95 VAL A N 1
ATOM 727 C CA . VAL A 1 95 ? -23.952 4.961 8.843 1.00 92.62 95 VAL A CA 1
ATOM 728 C C . VAL A 1 95 ? -23.199 5.976 9.701 1.00 92.62 95 VAL A C 1
ATOM 730 O O . VAL A 1 95 ? -22.369 6.754 9.209 1.00 92.62 95 VAL A O 1
ATOM 733 N N . SER A 1 96 ? -23.524 6.000 10.991 1.00 93.31 96 SER A N 1
ATOM 734 C CA . SER A 1 96 ? -22.885 6.868 11.974 1.00 93.31 96 SER A CA 1
ATOM 735 C C . SER A 1 96 ? -21.585 6.256 12.501 1.00 93.31 96 SER A C 1
ATOM 737 O O . SER A 1 96 ? -21.333 5.060 12.376 1.00 93.31 96 SER A O 1
ATOM 739 N N . GLN A 1 97 ? -20.752 7.076 13.144 1.00 92.88 97 GLN A N 1
ATOM 740 C CA . GLN A 1 97 ? -19.552 6.589 13.829 1.00 92.88 97 GLN A CA 1
ATOM 741 C C . GLN A 1 97 ? -19.879 5.541 14.908 1.00 92.88 97 GLN A C 1
ATOM 743 O O . GLN A 1 97 ? -19.099 4.611 15.102 1.00 92.88 97 GLN A O 1
ATOM 748 N N . VAL A 1 98 ? -21.030 5.672 15.577 1.00 94.50 98 VAL A N 1
ATOM 749 C CA . VAL A 1 98 ? -21.496 4.711 16.587 1.00 94.50 98 VAL A CA 1
ATOM 750 C C . VAL A 1 98 ? -21.834 3.372 15.939 1.00 94.50 98 VAL A C 1
ATOM 752 O O . VAL A 1 98 ? -21.426 2.336 16.451 1.00 94.50 98 VAL A O 1
ATOM 755 N N . ASP A 1 99 ? -22.498 3.386 14.782 1.00 95.00 99 ASP A N 1
ATOM 756 C CA . ASP A 1 99 ? -22.845 2.157 14.061 1.00 95.00 99 ASP A CA 1
ATOM 757 C C . A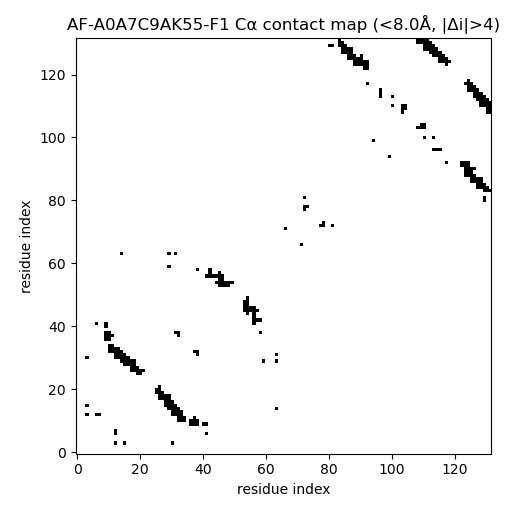SP A 1 99 ? -21.590 1.396 13.617 1.00 95.00 99 ASP A C 1
ATOM 759 O O . ASP A 1 99 ? -21.502 0.185 13.809 1.00 95.00 99 ASP A O 1
ATOM 763 N N . VAL A 1 100 ? -20.587 2.108 13.083 1.00 94.00 100 VAL A N 1
ATOM 764 C CA . VAL A 1 100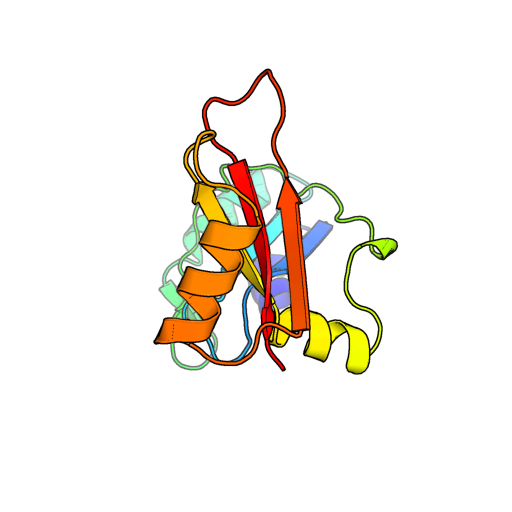 ? -19.299 1.500 12.704 1.00 94.00 100 VAL A CA 1
ATOM 765 C C . VAL A 1 100 ? -18.592 0.924 13.932 1.00 94.00 100 VAL A C 1
ATOM 767 O O . VAL A 1 100 ? -18.108 -0.204 13.877 1.00 94.00 100 VAL A O 1
ATOM 770 N N . LYS A 1 101 ? -18.557 1.666 15.048 1.00 94.94 101 LYS A N 1
ATOM 771 C CA . LYS A 1 101 ? -17.938 1.196 16.293 1.00 94.94 101 LYS A CA 1
ATOM 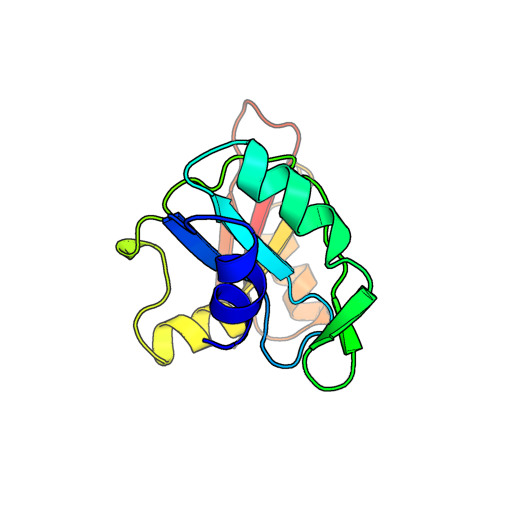772 C C . LYS A 1 101 ? -18.606 -0.088 16.790 1.00 94.94 101 LYS A C 1
ATOM 774 O O . LYS A 1 101 ? -17.923 -1.091 16.960 1.00 94.94 101 LYS A O 1
ATOM 779 N N . ASN A 1 102 ? -19.931 -0.080 16.935 1.00 95.81 102 ASN A N 1
ATOM 780 C CA . ASN A 1 102 ? -20.698 -1.231 17.416 1.00 95.81 102 ASN A CA 1
ATOM 781 C C . ASN A 1 102 ? -20.536 -2.454 16.505 1.00 95.81 102 ASN A C 1
ATOM 783 O O . ASN A 1 102 ? -20.445 -3.584 16.985 1.00 95.81 102 ASN A O 1
ATOM 787 N N . PHE A 1 103 ? -20.477 -2.243 15.187 1.00 95.00 103 PHE A N 1
ATOM 788 C CA . PHE A 1 103 ? -20.238 -3.318 14.230 1.00 95.00 103 PHE A CA 1
ATOM 789 C C . PHE A 1 103 ? -18.896 -4.015 14.493 1.00 95.00 103 PHE A C 1
ATOM 791 O O . PHE A 1 103 ? -18.858 -5.236 14.642 1.00 95.00 103 PHE A O 1
ATOM 798 N N . PHE A 1 104 ? -17.810 -3.248 14.625 1.00 95.44 104 PHE A N 1
ATOM 799 C CA . PHE A 1 104 ? -16.489 -3.821 14.884 1.00 95.44 104 PHE A CA 1
ATOM 800 C C . PHE A 1 104 ? -16.358 -4.392 16.299 1.00 95.44 104 PHE A C 1
ATOM 802 O O . PHE A 1 104 ? -15.808 -5.478 16.446 1.00 95.44 104 PHE A O 1
ATOM 809 N N . GLU A 1 105 ? -16.925 -3.749 17.320 1.00 95.62 105 GLU A N 1
ATOM 810 C CA . GLU A 1 105 ? -16.892 -4.271 18.695 1.00 95.62 105 GLU A CA 1
ATOM 811 C C . GLU A 1 105 ? -17.676 -5.571 18.860 1.00 95.62 105 GLU A C 1
ATOM 813 O O . GLU A 1 105 ? -17.242 -6.464 19.584 1.00 95.62 105 GLU A O 1
ATOM 818 N N . SER A 1 106 ? -18.795 -5.723 18.149 1.00 94.31 106 SER A N 1
ATOM 819 C CA . SER A 1 106 ? -19.594 -6.952 18.215 1.00 94.31 106 SER A CA 1
ATOM 820 C C . SER A 1 106 ? -18.930 -8.160 17.547 1.00 94.31 106 SER A C 1
ATOM 822 O O . SER A 1 106 ? -19.257 -9.293 17.895 1.00 94.31 106 SER A O 1
ATOM 824 N N . THR A 1 107 ? -18.022 -7.938 16.589 1.00 90.50 107 THR A N 1
ATOM 825 C CA . THR A 1 107 ? -17.508 -9.003 15.707 1.00 90.50 107 THR A CA 1
ATOM 826 C C . THR A 1 107 ? -15.996 -9.215 15.813 1.00 90.50 107 THR A C 1
ATOM 828 O O . THR A 1 107 ? -15.524 -10.337 15.645 1.00 90.50 107 THR A O 1
ATOM 831 N N . CYS A 1 108 ? -15.223 -8.156 16.056 1.00 92.50 108 CYS A N 1
ATOM 832 C CA . CYS A 1 108 ? -13.767 -8.148 15.889 1.00 92.50 108 CYS A CA 1
ATOM 833 C C . CYS A 1 108 ? -12.992 -7.869 17.183 1.00 92.50 108 CYS A C 1
ATOM 835 O O . CYS A 1 108 ? -11.836 -8.270 17.271 1.00 92.50 108 CYS A O 1
ATOM 837 N N . GLY A 1 109 ? -13.607 -7.218 18.174 1.00 92.06 109 GLY A N 1
ATOM 838 C CA . GLY A 1 109 ? -12.969 -6.874 19.449 1.00 92.06 109 GLY A CA 1
ATOM 839 C C . GLY A 1 109 ? -13.051 -5.383 19.778 1.00 92.06 109 GLY A C 1
ATOM 840 O O . GLY A 1 109 ? -13.610 -4.597 19.016 1.00 92.06 109 GLY A O 1
ATOM 841 N N . GLU A 1 110 ? -12.505 -4.998 20.931 1.00 94.50 110 GLU A N 1
ATOM 842 C CA . GLU A 1 110 ? -12.590 -3.630 21.455 1.00 94.50 110 GLU A CA 1
ATOM 843 C C . GLU A 1 110 ? -11.940 -2.602 20.514 1.00 94.50 110 GLU A C 1
ATOM 845 O O . GLU A 1 110 ? -10.801 -2.762 20.067 1.00 94.50 110 GLU A O 1
ATOM 850 N N . VAL A 1 111 ? -12.670 -1.519 20.226 1.00 94.62 111 VAL A N 1
ATOM 851 C CA . VAL A 1 111 ? -12.199 -0.432 19.361 1.00 94.62 111 VAL A CA 1
ATOM 852 C C . VAL A 1 111 ? -11.610 0.684 20.223 1.00 94.62 111 VAL A C 1
ATOM 854 O O . VAL A 1 111 ? -12.340 1.447 20.861 1.00 94.62 111 VAL A O 1
ATOM 857 N N . SER A 1 112 ? -10.285 0.829 20.170 1.00 92.88 112 SER A N 1
ATOM 858 C CA . SER A 1 112 ? -9.526 1.863 20.885 1.00 92.88 112 SER A CA 1
ATOM 859 C C . SER A 1 112 ? -9.710 3.255 20.279 1.00 92.88 112 SER A C 1
ATOM 861 O O . SER A 1 112 ? -9.889 4.244 20.996 1.00 92.88 112 SER A O 1
ATOM 863 N N . ARG A 1 113 ? -9.693 3.363 18.945 1.00 91.94 113 ARG A N 1
ATOM 864 C CA . ARG A 1 113 ? -9.844 4.648 18.249 1.00 91.94 113 ARG A CA 1
ATOM 865 C C . ARG A 1 113 ? -10.582 4.466 16.933 1.00 91.94 113 ARG A C 1
ATOM 867 O O . ARG A 1 113 ? -10.305 3.557 16.164 1.00 91.94 113 ARG A O 1
ATOM 874 N N . LEU A 1 114 ? -11.507 5.376 16.638 1.00 94.06 114 LEU A N 1
ATOM 875 C CA . LEU A 1 114 ? -12.241 5.377 15.377 1.00 94.06 114 LEU A CA 1
ATOM 876 C C . LEU A 1 114 ? -12.293 6.787 14.800 1.00 94.06 114 LEU A C 1
ATOM 878 O O . LEU A 1 114 ? -12.694 7.733 15.479 1.00 94.06 114 LEU A O 1
ATOM 882 N N . ARG A 1 115 ? -11.911 6.919 13.528 1.00 94.06 115 ARG A N 1
ATOM 883 C CA . ARG A 1 115 ? -12.034 8.157 12.756 1.00 94.06 115 ARG A CA 1
ATOM 884 C C . ARG A 1 115 ? -12.828 7.895 11.483 1.00 94.06 115 ARG A C 1
ATOM 886 O O . ARG A 1 115 ? -12.312 7.285 10.554 1.00 94.06 115 ARG A O 1
ATOM 893 N N . LEU A 1 116 ? -14.065 8.385 11.440 1.00 93.56 116 LEU A N 1
ATOM 894 C CA . LEU A 1 116 ? -14.923 8.349 10.256 1.00 93.56 116 LEU A CA 1
ATOM 895 C C . LEU A 1 116 ? -14.767 9.668 9.489 1.00 93.56 116 LEU A C 1
ATOM 897 O O . LEU A 1 116 ? -15.024 10.739 10.034 1.00 93.56 116 LEU A O 1
ATOM 901 N N . LEU A 1 117 ? -14.337 9.593 8.234 1.00 91.31 117 LEU A N 1
ATOM 902 C CA . LEU A 1 117 ? -14.149 10.736 7.347 1.00 91.31 117 LEU A CA 1
ATOM 903 C C . LEU A 1 117 ? -15.164 10.684 6.208 1.00 91.31 117 LEU A C 1
ATOM 905 O O . LEU A 1 117 ? -15.388 9.648 5.582 1.00 91.31 117 LEU A O 1
ATOM 909 N N . GLY A 1 118 ? -15.764 11.829 5.916 1.00 87.25 118 GLY A N 1
ATOM 910 C CA . GLY A 1 118 ? -16.683 11.999 4.804 1.00 87.25 118 GLY A CA 1
ATOM 911 C C . GLY A 1 118 ? -16.902 13.471 4.513 1.00 87.25 118 GLY A C 1
ATOM 912 O O . GLY A 1 118 ? -16.784 14.305 5.407 1.00 87.25 118 GLY A O 1
ATOM 913 N N . ASP A 1 119 ? -17.245 13.778 3.269 1.00 82.00 119 ASP A N 1
ATOM 914 C CA . ASP A 1 119 ? -17.573 15.129 2.832 1.00 82.00 119 ASP A CA 1
ATOM 915 C C . ASP A 1 119 ? -18.878 15.152 2.012 1.00 82.00 119 ASP A C 1
ATOM 917 O O . ASP A 1 119 ? -19.578 14.143 1.838 1.00 82.00 119 ASP A O 1
ATOM 921 N N . ASN A 1 120 ? -19.244 16.344 1.539 1.00 81.75 120 ASN A N 1
ATOM 922 C CA . ASN A 1 120 ? -20.422 16.540 0.696 1.00 81.75 120 ASN A CA 1
ATOM 923 C C . ASN A 1 120 ? -20.166 16.213 -0.784 1.00 81.75 120 ASN A C 1
ATOM 925 O O . ASN A 1 120 ? -21.124 16.179 -1.551 1.00 81.75 120 ASN A O 1
ATOM 929 N N . VAL A 1 121 ? -18.916 15.948 -1.174 1.00 85.38 121 VAL A N 1
ATOM 930 C CA . VAL A 1 121 ? -18.510 15.700 -2.565 1.00 85.38 121 VAL A CA 1
ATOM 931 C C . VAL A 1 121 ? -18.627 14.215 -2.904 1.00 85.38 121 VAL A C 1
ATOM 933 O O . VAL A 1 121 ? -19.212 13.849 -3.920 1.00 85.38 121 VAL A O 1
ATOM 936 N N . HIS A 1 122 ? -18.112 13.345 -2.041 1.00 83.00 122 HIS A N 1
ATOM 937 C CA . HIS A 1 122 ? -18.095 11.903 -2.243 1.00 83.00 122 HIS A CA 1
ATOM 938 C C . HIS A 1 122 ? -19.425 11.283 -1.826 1.00 83.00 122 HIS A C 1
ATOM 940 O O . HIS A 1 122 ? -20.050 11.734 -0.873 1.00 83.00 122 HIS A O 1
ATOM 946 N N . SER A 1 123 ? -19.874 10.231 -2.511 1.00 87.00 123 SER A N 1
ATOM 947 C CA . SER A 1 123 ? -21.112 9.509 -2.174 1.00 87.00 123 SER A CA 1
ATOM 948 C C . SER A 1 123 ? -20.967 8.603 -0.946 1.00 87.00 123 SER A C 1
ATOM 950 O O . SER A 1 123 ? -21.966 8.294 -0.300 1.00 87.00 123 SER A O 1
ATOM 952 N N . THR A 1 124 ? -19.738 8.232 -0.590 1.00 91.50 124 THR A N 1
ATOM 953 C CA . THR A 1 124 ? -19.408 7.319 0.512 1.00 91.50 124 THR A CA 1
ATOM 954 C C . THR A 1 124 ? -18.412 7.936 1.490 1.00 91.50 124 THR A C 1
ATOM 956 O O . THR A 1 124 ? -17.757 8.933 1.193 1.00 91.50 124 THR A O 1
ATOM 959 N N . ARG A 1 125 ? -18.269 7.309 2.656 1.00 91.38 125 ARG A N 1
ATOM 960 C CA . ARG A 1 125 ? -17.311 7.648 3.711 1.00 91.38 125 ARG A CA 1
ATOM 961 C C . ARG A 1 125 ? -16.183 6.619 3.783 1.00 91.38 125 ARG A C 1
ATOM 963 O O . ARG A 1 125 ? -16.302 5.504 3.269 1.00 91.38 125 ARG A O 1
ATOM 970 N N . ILE A 1 126 ? -15.104 7.004 4.449 1.00 94.19 126 ILE A N 1
ATOM 971 C CA . ILE A 1 126 ? -13.979 6.135 4.802 1.00 94.19 126 ILE A CA 1
ATOM 972 C C . ILE A 1 126 ? -13.800 6.144 6.321 1.00 94.19 126 ILE A C 1
ATOM 974 O O . ILE A 1 126 ? -14.084 7.152 6.964 1.00 94.19 126 ILE A O 1
ATOM 978 N N . ALA A 1 127 ? -13.330 5.051 6.909 1.00 94.25 127 ALA A N 1
ATOM 979 C CA . ALA A 1 127 ? -13.036 4.972 8.334 1.00 94.25 127 ALA A CA 1
ATOM 980 C C . ALA A 1 127 ? -11.643 4.397 8.586 1.00 94.25 127 ALA A C 1
ATOM 982 O O . ALA A 1 127 ? -11.190 3.508 7.871 1.00 94.25 127 ALA A O 1
ATOM 983 N N . PHE A 1 128 ? -10.999 4.891 9.636 1.00 93.94 128 PHE A N 1
ATOM 984 C CA . PHE A 1 128 ? -9.843 4.261 10.261 1.00 93.94 128 PHE A CA 1
ATOM 985 C C . PHE A 1 128 ? -10.287 3.727 11.619 1.00 93.94 128 PHE A C 1
ATOM 987 O O . PHE A 1 128 ? -10.817 4.500 12.423 1.00 93.94 128 PHE A O 1
ATOM 994 N N . VAL A 1 129 ? -10.114 2.428 11.852 1.00 94.19 129 VAL A N 1
ATOM 995 C CA . VAL A 1 129 ? -10.549 1.744 13.077 1.00 94.19 129 VAL A CA 1
ATOM 996 C C . VAL A 1 129 ? -9.346 1.054 13.704 1.00 94.19 129 VAL A C 1
ATOM 998 O O . VAL A 1 129 ? -8.804 0.124 13.124 1.00 94.19 129 VAL A O 1
ATOM 1001 N N . GLU A 1 130 ? -8.911 1.541 14.858 1.00 93.81 130 GLU A N 1
ATOM 1002 C CA . GLU A 1 130 ? -7.803 1.014 15.657 1.00 93.81 130 GLU A CA 1
ATOM 1003 C C . GLU A 1 130 ? -8.357 0.122 16.770 1.00 93.81 130 GLU A C 1
ATOM 1005 O O . GLU A 1 130 ? -9.222 0.555 17.540 1.00 93.81 130 GLU A O 1
ATOM 1010 N N . PHE A 1 131 ? -7.859 -1.108 16.855 1.00 91.81 131 PHE A N 1
ATOM 1011 C CA . PHE A 1 131 ? -8.233 -2.082 17.881 1.00 91.81 131 PHE A CA 1
ATOM 1012 C C . PHE A 1 131 ? -7.295 -2.022 19.096 1.00 91.81 131 PHE A C 1
ATOM 1014 O O . PHE A 1 131 ? -6.148 -1.580 18.972 1.00 91.81 131 PHE A O 1
ATOM 1021 N N . ALA A 1 132 ? -7.817 -2.415 20.265 1.00 86.38 132 ALA A N 1
ATOM 1022 C CA . ALA A 1 132 ? -7.053 -2.549 21.512 1.00 86.38 132 ALA A CA 1
ATOM 1023 C C . ALA A 1 132 ? -6.030 -3.694 21.459 1.00 86.38 132 ALA A C 1
ATOM 1025 O O . ALA A 1 132 ? -6.363 -4.764 20.900 1.00 86.38 132 ALA A O 1
#

Sequence (132 aa):
ERLAALFSGCGQVVDCRICGDPHSVLRFAFVEFADEHGARAALNLGGTMLGYYPVRVLPSKTAILPVNPTFLPRSEDEREMCARTVYCTNIDKKVSQVDVKNFFESTCGEVSRLRLLGDNVHSTRIAFVEFA

Foldseek 3Di:
DVVVVVLVVLAAWPDKAWDDDPPDPPIDIDTDHPDVRSLVSVCVQQQPDDDNGGDHRDDDPDDPPDDPCVPDQDDPVSVVQVVQKDKFWFAAPVQDQVNVQCVCCVPPNHWPDKDWDDDPPDRIIMMITGHD

Radius of gyration: 19.65 Å; Cα contacts (8 Å, |Δi|>4): 171; chains: 1; bounding box: 48×35×44 Å

Mean predicted aligned error: 10.24 Å

Solvent-accessible surface area (backbone atoms only — not comparable to full-atom values): 8099 Å² total; per-residue (Å²): 116,72,64,60,63,68,47,45,82,40,32,60,68,75,46,74,48,79,43,66,55,94,87,45,90,74,49,46,71,50,76,40,46,79,46,69,65,21,52,58,50,42,43,72,52,41,63,45,72,61,84,94,46,58,41,85,50,72,87,77,94,63,82,87,69,85,72,62,70,86,78,48,68,86,48,71,67,46,44,50,52,53,72,39,38,46,83,46,70,78,36,56,75,84,61,46,70,64,56,55,48,52,55,42,42,77,74,77,42,60,70,70,45,76,50,76,46,72,62,93,84,53,85,42,21,36,33,42,42,24,47,109

Organism: Opuntia streptacantha (NCBI:txid393608)

Secondary structure (DSSP, 8-state):
-HHHHHHTTTS-EEEEEEES-TT-TT-EEEEEESSHHHHHHHGGGTT-EETTEEPP----SS--PPPPGGGS--SHHHHHHHHTEEEEEEEETT--HHHHHHHHHHHT--EEEEEEE--SSSSEEEEEEEE-

Nearest PDB structures (foldseek):
  2ghp-assembly2_F  TM=4.819E-01  e=2.282E-05  Saccharomyces cerevisiae
  3k0j-assembly1_C  TM=7.885E-01  e=1.743E-02  Homo sapiens
  7evo-assembly1_G  TM=4.611E-01  e=1.120E-03  Homo sapiens
  5o2v-assembly1_A  TM=7.673E-01  e=3.095E-02  Homo sapiens
  2e44-assembly1_A  TM=6.816E-01  e=1.970E-01  Homo sapiens